Protein AF-A0A0K8VNW0-F1 (afdb_monomer)

Organism: Bactrocera latifrons (NCBI:txid174628)

Secondary structure (DSSP, 8-state):
--HHHHHHHHHHHHH-----PPP-EEEEE-TTS-EEEEEEETTTTEE-EEEE-TT--SS---EEEEE-TTSPEEEEEGGGS---TTTGGG--SHHHHTTS--

Sequence (102 aa):
MKPYLLLLLAAMCLYAGSEARSPQVCGYTTLDGKMVFLHYFPGIKEGEDYIDNGSGTDGVCSQRAVCQEDYSTKVESCNDYKVDCNNRGNVETVFPACCMKC

Solvent-accessible surface area (backbone atoms only — not comparable to full-atom values): 6296 Å² total; per-residue (Å²): 133,68,72,66,60,60,54,54,53,56,55,52,65,70,69,66,72,70,78,83,72,72,84,79,54,11,71,44,72,45,82,77,70,49,81,46,79,28,44,51,41,77,93,78,72,44,44,40,72,46,81,35,33,50,91,52,84,86,72,35,35,48,32,36,39,32,16,35,95,87,48,43,60,48,76,46,51,39,88,80,53,95,72,45,82,88,53,37,87,76,48,91,44,68,73,67,45,30,48,55,87,124

pLDDT: mean 86.02, std 12.66, range [54.41, 97.88]

Radius of gyration: 23.46 Å; Cα contacts (8 Å, |Δi|>4): 149; chains: 1; bounding box: 38×23×79 Å

Foldseek 3Di:
DDVVVVVVVVVVVVVVPPPPDDQLWAWDQALQGDIDTWHQDVVVQFTDKDFHCRVDPPQATAWMWTQHPVRYIDIGGLVNDDDDPVCLVVDPDPPPSSNDDD

Structure (mmCIF, N/CA/C/O backbone):
data_AF-A0A0K8VNW0-F1
#
_entry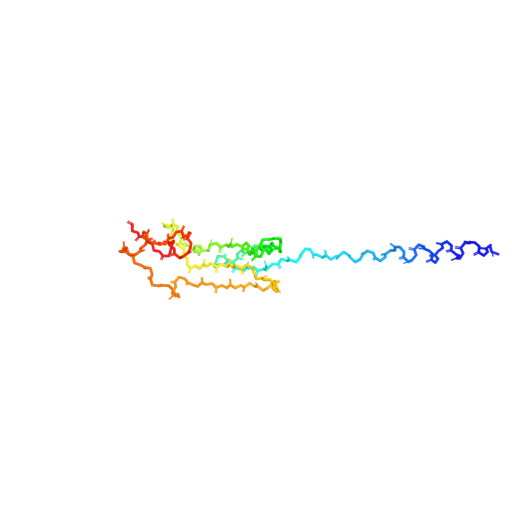.id   AF-A0A0K8VNW0-F1
#
loop_
_atom_site.group_PDB
_atom_site.id
_atom_site.type_symbol
_atom_site.label_atom_id
_atom_site.label_alt_id
_atom_site.label_comp_id
_atom_site.label_asym_id
_atom_site.label_entity_id
_atom_site.label_seq_id
_atom_site.pdbx_PDB_ins_code
_atom_site.Cartn_x
_atom_site.Cartn_y
_atom_site.Cartn_z
_atom_site.occupancy
_atom_site.B_iso_or_equiv
_atom_site.auth_seq_id
_atom_site.auth_comp_id
_atom_site.auth_asym_id
_atom_site.auth_atom_id
_atom_site.pdbx_PDB_model_num
ATOM 1 N N . MET A 1 1 ? 22.789 13.756 -57.888 1.00 54.41 1 MET A N 1
ATOM 2 C CA . MET A 1 1 ? 22.628 13.808 -56.415 1.00 54.41 1 MET A CA 1
ATOM 3 C C . MET A 1 1 ? 23.344 12.593 -55.835 1.00 54.41 1 MET A C 1
ATOM 5 O O . MET A 1 1 ? 23.122 11.499 -56.333 1.00 54.41 1 MET A O 1
ATOM 9 N N . LYS A 1 2 ? 24.313 12.791 -54.929 1.00 60.25 2 LYS A N 1
ATOM 10 C CA . LYS A 1 2 ? 25.271 11.747 -54.510 1.00 60.25 2 LYS A CA 1
ATOM 11 C C . LYS A 1 2 ? 24.566 10.633 -53.706 1.00 60.25 2 LYS A C 1
ATOM 13 O O . LYS A 1 2 ? 23.919 10.962 -52.714 1.00 60.25 2 LYS A O 1
ATOM 18 N N . PRO A 1 3 ? 24.738 9.343 -54.064 1.00 68.06 3 PRO A N 1
ATOM 19 C CA . PRO A 1 3 ? 24.058 8.204 -53.421 1.00 68.06 3 PRO A CA 1
ATOM 20 C C . PRO A 1 3 ? 24.372 8.069 -51.921 1.00 68.06 3 PRO A C 1
ATOM 22 O O . PRO A 1 3 ? 23.581 7.526 -51.158 1.00 68.06 3 PRO A O 1
ATOM 25 N N . TYR A 1 4 ? 25.488 8.648 -51.479 1.00 71.50 4 TYR A N 1
ATOM 26 C CA . TYR A 1 4 ? 25.897 8.709 -50.076 1.00 71.50 4 TYR A CA 1
ATOM 27 C C . TYR A 1 4 ? 24.933 9.497 -49.176 1.00 71.50 4 TYR A C 1
ATOM 29 O O . TYR A 1 4 ? 24.824 9.189 -47.993 1.00 71.50 4 TYR A O 1
ATOM 37 N N . LEU A 1 5 ? 24.206 10.482 -49.718 1.00 70.50 5 LEU A N 1
ATOM 38 C CA . LEU A 1 5 ? 23.262 11.286 -48.935 1.00 70.50 5 LEU A CA 1
ATOM 39 C C . LEU A 1 5 ? 22.014 10.474 -48.542 1.00 70.50 5 LEU A C 1
ATOM 41 O O . LEU A 1 5 ? 21.525 10.597 -47.425 1.00 70.50 5 LEU A O 1
ATOM 45 N N . LEU A 1 6 ? 21.544 9.602 -49.440 1.00 70.38 6 LEU A N 1
ATOM 46 C CA . LEU A 1 6 ? 20.415 8.694 -49.199 1.00 70.38 6 LEU A CA 1
ATOM 47 C C . LEU A 1 6 ? 20.763 7.603 -48.175 1.00 70.38 6 LEU A C 1
ATOM 49 O O . LEU A 1 6 ? 19.942 7.278 -47.323 1.00 70.38 6 LEU A O 1
ATOM 53 N N . LEU A 1 7 ? 21.996 7.089 -48.216 1.00 72.62 7 LEU A N 1
ATOM 54 C CA . LEU A 1 7 ? 22.499 6.107 -47.247 1.00 72.62 7 LEU A CA 1
ATOM 55 C C . LEU A 1 7 ? 22.615 6.682 -45.827 1.00 72.62 7 LEU A C 1
ATOM 57 O O . LEU A 1 7 ? 22.258 6.008 -44.864 1.00 72.62 7 LEU A O 1
ATOM 61 N N . LEU A 1 8 ? 23.057 7.936 -45.689 1.00 71.69 8 LEU A N 1
ATOM 62 C CA . LEU A 1 8 ? 23.142 8.616 -44.391 1.00 71.69 8 LEU A CA 1
ATOM 63 C C . LEU A 1 8 ? 21.760 8.884 -43.775 1.00 71.69 8 LEU A C 1
ATOM 65 O O . LEU A 1 8 ? 21.580 8.708 -42.572 1.00 71.69 8 LEU A O 1
ATOM 69 N N . LEU A 1 9 ? 20.774 9.260 -44.594 1.00 67.81 9 LEU A N 1
ATOM 70 C CA . LEU A 1 9 ? 19.388 9.452 -44.151 1.00 67.81 9 LEU A CA 1
ATOM 71 C C . LEU A 1 9 ? 18.743 8.141 -43.679 1.00 67.81 9 LEU A C 1
ATOM 73 O O . LEU A 1 9 ? 18.103 8.122 -42.630 1.00 67.81 9 LEU A O 1
ATOM 77 N N . ALA A 1 10 ? 18.968 7.036 -44.395 1.00 68.06 10 ALA A N 1
ATOM 78 C CA . ALA A 1 10 ? 18.461 5.721 -43.999 1.00 68.06 10 ALA A CA 1
ATOM 79 C C . ALA A 1 10 ? 19.067 5.229 -42.670 1.00 68.06 10 ALA A C 1
ATOM 81 O O . ALA A 1 10 ? 18.357 4.669 -41.837 1.00 68.06 10 ALA A O 1
ATOM 82 N N . ALA A 1 11 ? 20.359 5.486 -42.436 1.00 66.19 11 ALA A N 1
ATOM 83 C CA . ALA A 1 11 ? 21.026 5.126 -41.186 1.00 66.19 11 ALA A CA 1
ATOM 84 C C . ALA A 1 11 ? 20.502 5.931 -39.979 1.00 66.19 11 ALA A C 1
ATOM 86 O O . ALA A 1 11 ? 20.332 5.368 -38.901 1.00 66.19 11 ALA A O 1
ATOM 87 N N . MET A 1 12 ? 20.184 7.220 -40.151 1.00 62.50 12 MET A N 1
ATOM 88 C CA . MET A 1 12 ? 19.624 8.049 -39.072 1.00 62.50 12 MET A CA 1
ATOM 89 C C . MET A 1 12 ? 18.198 7.639 -38.676 1.00 62.50 12 MET A C 1
ATOM 91 O O . MET A 1 12 ? 17.868 7.671 -37.492 1.00 62.50 12 MET A O 1
ATOM 95 N N . CYS A 1 13 ? 17.366 7.189 -39.622 1.00 60.94 13 CYS A N 1
ATOM 96 C CA . CYS A 1 13 ? 16.019 6.696 -39.309 1.00 60.94 13 CYS A CA 1
ATOM 97 C C . CYS A 1 13 ? 16.027 5.400 -38.481 1.00 60.94 13 CYS A C 1
ATOM 99 O O . CYS A 1 13 ? 15.127 5.197 -37.673 1.00 60.94 13 CYS A O 1
ATOM 101 N N . LEU A 1 14 ? 17.045 4.546 -38.639 1.00 59.62 14 LEU A N 1
ATOM 102 C CA . LEU A 1 14 ? 17.178 3.299 -37.872 1.00 59.62 14 LEU A CA 1
ATOM 103 C C . LEU A 1 14 ? 17.645 3.528 -36.424 1.00 59.62 14 LEU A C 1
ATOM 105 O O . LEU A 1 14 ? 17.367 2.702 -35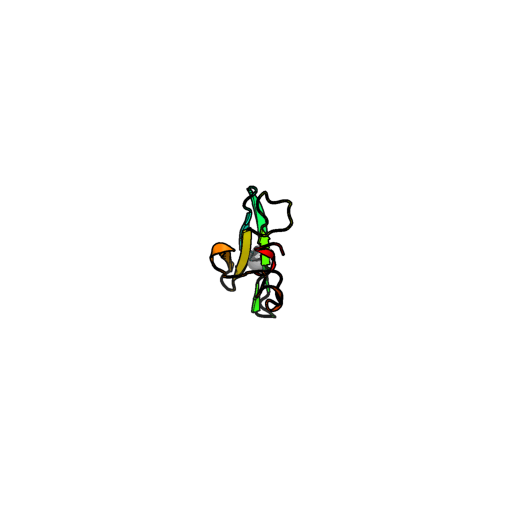.560 1.00 59.62 14 LEU A O 1
ATOM 109 N N . TYR A 1 15 ? 18.313 4.651 -36.144 1.00 57.38 15 TYR A N 1
ATOM 110 C CA . TYR A 1 15 ? 18.783 5.016 -34.800 1.00 57.38 15 TYR A CA 1
ATOM 111 C C . TYR A 1 15 ? 17.771 5.831 -33.981 1.00 57.38 15 TYR A C 1
ATOM 113 O O . TYR A 1 15 ? 17.957 5.996 -32.779 1.00 57.38 15 TYR A O 1
ATOM 121 N N . ALA A 1 16 ? 16.695 6.328 -34.598 1.00 58.00 16 ALA A N 1
ATOM 122 C CA . ALA A 1 16 ? 15.691 7.161 -33.927 1.00 58.00 16 ALA A CA 1
ATOM 123 C C . ALA A 1 16 ? 14.630 6.363 -33.141 1.00 58.00 16 ALA A C 1
ATOM 125 O O . ALA A 1 16 ? 13.739 6.948 -32.531 1.00 58.00 16 ALA A O 1
ATOM 126 N N . GLY A 1 17 ? 14.714 5.032 -33.137 1.00 59.91 17 GLY A N 1
ATOM 127 C CA . GLY A 1 17 ? 13.784 4.152 -32.431 1.00 59.91 17 GLY A CA 1
ATOM 128 C C . GLY A 1 17 ? 14.148 3.922 -30.965 1.00 59.91 17 GLY A C 1
ATOM 129 O O . GLY A 1 17 ? 14.177 2.774 -30.534 1.00 59.91 17 GLY A O 1
ATOM 130 N N . SER A 1 18 ? 14.455 4.960 -30.183 1.00 61.94 18 SER A N 1
ATOM 131 C CA . SER A 1 18 ? 14.399 4.800 -28.727 1.00 61.94 18 SER A CA 1
ATOM 132 C C . SER A 1 18 ? 12.939 4.946 -28.305 1.00 61.94 18 SER A C 1
ATOM 134 O O . SER A 1 18 ? 12.440 6.064 -28.173 1.00 61.94 18 SER A O 1
ATOM 136 N N . GLU A 1 19 ? 12.231 3.828 -28.134 1.00 65.19 19 GLU A N 1
ATOM 137 C CA . GLU A 1 19 ? 10.929 3.841 -27.467 1.00 65.19 19 GLU A CA 1
ATOM 138 C C . GLU A 1 19 ? 11.140 4.382 -26.050 1.00 65.19 19 GLU A C 1
ATOM 140 O O . GLU A 1 19 ? 11.701 3.701 -25.190 1.00 65.19 19 GLU A O 1
ATOM 145 N N . ALA A 1 20 ? 10.729 5.626 -25.804 1.00 57.78 20 ALA A N 1
ATOM 146 C CA . ALA A 1 20 ? 10.653 6.164 -24.457 1.00 57.78 20 ALA A CA 1
ATOM 147 C C . ALA A 1 20 ? 9.571 5.377 -23.706 1.00 57.78 20 ALA A C 1
ATOM 149 O O . ALA A 1 20 ? 8.390 5.713 -23.757 1.00 57.78 20 ALA A O 1
ATOM 150 N N . ARG A 1 21 ? 9.960 4.277 -23.057 1.00 61.88 21 ARG A N 1
ATOM 151 C CA . ARG A 1 21 ? 9.072 3.544 -22.158 1.00 61.88 21 ARG A CA 1
ATOM 152 C C . ARG A 1 21 ? 8.987 4.326 -20.860 1.00 61.88 21 ARG A C 1
ATOM 154 O O . ARG A 1 21 ? 9.997 4.523 -20.187 1.00 61.88 21 ARG A O 1
ATOM 161 N N . SER A 1 22 ? 7.788 4.796 -20.531 1.00 65.06 22 SER A N 1
ATOM 162 C CA . SER A 1 22 ? 7.511 5.349 -19.210 1.00 65.06 22 SER A CA 1
ATOM 163 C C . SER A 1 22 ? 7.883 4.316 -18.139 1.00 65.06 22 SER A C 1
ATOM 165 O O . SER A 1 22 ? 7.649 3.121 -18.358 1.00 65.06 22 SER A O 1
ATOM 167 N N . PRO A 1 23 ? 8.448 4.741 -16.994 1.00 68.12 23 PRO A N 1
ATOM 168 C CA . PRO A 1 23 ? 8.605 3.861 -15.845 1.00 68.12 23 PRO A CA 1
ATOM 169 C C . PRO A 1 23 ? 7.257 3.212 -15.532 1.00 68.12 23 PRO A C 1
ATOM 171 O O . PRO A 1 23 ? 6.237 3.902 -15.470 1.00 68.12 23 PRO A O 1
ATOM 174 N N . GLN A 1 24 ? 7.239 1.889 -15.393 1.00 83.00 24 GLN A N 1
ATOM 175 C CA . GLN A 1 24 ? 6.019 1.179 -15.041 1.00 83.00 24 GLN A CA 1
ATOM 176 C C . GLN A 1 24 ? 5.740 1.430 -13.555 1.00 83.00 24 GLN A C 1
ATOM 178 O O . GLN A 1 24 ? 6.496 0.994 -12.688 1.00 83.00 24 GLN A O 1
ATOM 183 N N . VAL A 1 25 ? 4.687 2.201 -13.287 1.00 91.25 25 VAL A N 1
ATOM 184 C CA . VAL A 1 25 ? 4.239 2.589 -11.946 1.00 91.25 25 VAL A CA 1
ATOM 185 C C . VAL A 1 25 ? 2.778 2.205 -11.768 1.00 91.25 25 VAL A C 1
ATOM 187 O O . VAL A 1 25 ? 1.992 2.262 -12.714 1.00 91.25 25 VAL A O 1
ATOM 190 N N . CYS A 1 26 ? 2.414 1.852 -10.543 1.00 95.38 26 CYS A N 1
ATOM 191 C CA . CYS A 1 26 ? 1.036 1.651 -10.136 1.00 95.38 26 CYS A CA 1
ATOM 192 C C . CYS A 1 26 ? 0.417 2.992 -9.730 1.00 95.38 26 CYS A C 1
ATOM 194 O O . CYS A 1 26 ? 1.013 3.758 -8.973 1.00 95.38 26 CYS A O 1
ATOM 196 N N . GLY A 1 27 ? -0.786 3.281 -10.221 1.00 95.25 27 GLY A N 1
ATOM 197 C CA . GLY A 1 27 ? -1.561 4.445 -9.798 1.00 95.25 27 GLY A CA 1
ATOM 198 C C . GLY A 1 27 ? -2.511 4.092 -8.659 1.00 95.25 27 GLY A C 1
ATOM 199 O O . GLY A 1 27 ? -3.244 3.105 -8.738 1.00 95.25 27 GLY A O 1
ATOM 200 N N . TYR A 1 28 ? -2.539 4.918 -7.620 1.00 97.19 28 TYR A N 1
ATOM 201 C CA . TYR A 1 28 ? -3.510 4.825 -6.536 1.00 97.19 28 TYR A CA 1
ATOM 202 C C . TYR A 1 28 ? -4.145 6.193 -6.280 1.00 97.19 28 TYR A C 1
ATOM 204 O O . TYR A 1 28 ? -3.448 7.202 -6.187 1.00 97.19 28 TYR A O 1
ATOM 212 N N . THR A 1 29 ? -5.474 6.238 -6.180 1.00 97.38 29 THR A N 1
ATOM 213 C CA . THR A 1 29 ? -6.197 7.425 -5.715 1.00 97.38 29 THR A CA 1
ATOM 214 C C . THR A 1 29 ? -6.520 7.233 -4.246 1.00 97.38 29 THR A C 1
ATOM 216 O O . THR A 1 29 ? -7.254 6.313 -3.889 1.00 97.38 29 THR A O 1
ATOM 219 N N . THR A 1 30 ? -5.957 8.096 -3.411 1.00 95.88 30 THR A N 1
ATOM 220 C CA . THR A 1 30 ? -6.197 8.101 -1.974 1.00 95.88 30 THR A CA 1
ATOM 221 C C . THR A 1 30 ? -7.653 8.432 -1.665 1.00 95.88 30 THR A C 1
ATOM 223 O O . THR A 1 30 ? -8.376 9.026 -2.471 1.00 95.88 30 THR A O 1
ATOM 226 N N . LEU A 1 31 ? -8.085 8.101 -0.454 1.00 95.06 31 LEU A N 1
ATOM 227 C CA . LEU A 1 31 ? -9.423 8.410 0.041 1.00 95.06 31 LEU A CA 1
ATOM 228 C C . LEU A 1 31 ? -9.690 9.925 0.134 1.00 95.06 31 LEU A C 1
ATOM 230 O O . LEU A 1 31 ? -10.846 10.337 0.069 1.00 95.06 31 LEU A O 1
ATOM 234 N N . ASP A 1 32 ? -8.649 10.762 0.241 1.00 93.75 32 ASP A N 1
ATOM 235 C CA . ASP A 1 32 ? -8.751 12.230 0.163 1.00 93.75 32 ASP A CA 1
ATOM 236 C C . ASP A 1 32 ? -8.637 12.789 -1.274 1.00 93.75 32 ASP A C 1
ATOM 238 O O . ASP A 1 32 ? -8.635 14.005 -1.472 1.00 93.75 32 ASP A O 1
ATOM 242 N N . GLY A 1 33 ? -8.587 11.915 -2.286 1.00 94.62 33 GLY A N 1
ATOM 243 C CA . GLY A 1 33 ? -8.650 12.266 -3.707 1.00 94.62 33 GLY A CA 1
ATOM 244 C C . GLY A 1 33 ? -7.311 12.626 -4.357 1.00 94.62 33 GLY A C 1
ATOM 245 O O . GLY A 1 33 ? -7.291 13.076 -5.505 1.00 94.62 33 GLY A O 1
ATOM 246 N N . LYS A 1 34 ? -6.186 12.439 -3.664 1.00 94.62 34 LYS A N 1
ATOM 247 C CA . LYS A 1 34 ? -4.841 12.646 -4.216 1.00 94.62 34 LYS A CA 1
ATOM 248 C C . LYS A 1 34 ? -4.396 11.426 -5.014 1.00 94.62 34 LYS A C 1
ATOM 250 O O . LYS A 1 34 ? -4.725 10.291 -4.693 1.00 94.62 34 LYS A O 1
ATOM 255 N N . MET A 1 35 ? -3.614 11.656 -6.062 1.00 96.19 35 MET A N 1
ATOM 256 C CA . MET A 1 35 ? -2.987 10.575 -6.820 1.00 96.19 35 MET A CA 1
ATOM 257 C C . MET A 1 35 ? -1.590 10.293 -6.266 1.00 96.19 35 MET A C 1
ATOM 259 O O . MET A 1 35 ? -0.793 11.215 -6.096 1.00 96.19 35 MET A O 1
ATOM 263 N N . VAL A 1 36 ? -1.304 9.020 -6.012 1.00 96.31 36 VAL A N 1
ATOM 264 C CA . VAL A 1 36 ? -0.006 8.502 -5.577 1.00 96.31 36 VAL A CA 1
ATOM 265 C C . VAL A 1 36 ? 0.479 7.499 -6.619 1.00 96.31 36 VAL A C 1
ATOM 267 O O . VAL A 1 36 ? -0.304 6.697 -7.132 1.00 96.31 36 VAL A O 1
ATOM 270 N N . PHE A 1 37 ? 1.769 7.560 -6.936 1.00 95.94 37 PHE A N 1
ATOM 271 C CA . PHE A 1 37 ? 2.4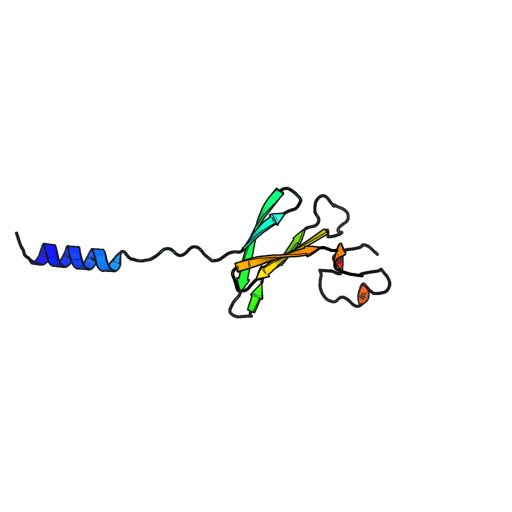30 6.627 -7.842 1.00 95.94 37 PHE A CA 1
ATOM 272 C C . PHE A 1 37 ? 3.336 5.713 -7.028 1.00 95.94 37 PHE A C 1
ATOM 274 O O . PHE A 1 37 ? 4.214 6.205 -6.324 1.00 95.94 37 PHE A O 1
ATOM 281 N N . LEU A 1 38 ? 3.098 4.409 -7.124 1.00 96.94 38 LEU A N 1
ATOM 282 C CA . LEU A 1 38 ? 3.835 3.375 -6.404 1.00 96.94 38 LEU A CA 1
ATOM 283 C C . LEU A 1 38 ? 4.708 2.592 -7.375 1.00 96.94 38 LEU A C 1
ATOM 285 O O . LEU A 1 38 ? 4.312 2.332 -8.515 1.00 96.94 38 LEU A O 1
ATOM 289 N N . HIS A 1 39 ? 5.878 2.180 -6.914 1.00 95.62 39 HIS A N 1
ATOM 290 C CA . HIS A 1 39 ? 6.806 1.380 -7.701 1.00 95.62 39 HIS A CA 1
ATOM 291 C C . HIS A 1 39 ? 6.710 -0.098 -7.339 1.00 95.62 39 HIS A C 1
ATOM 293 O O . HIS A 1 39 ? 6.468 -0.463 -6.195 1.00 95.62 39 HIS A O 1
ATOM 299 N N . TYR A 1 40 ? 6.965 -0.962 -8.314 1.00 95.06 40 TYR A N 1
ATOM 300 C CA . TYR A 1 40 ? 7.351 -2.341 -8.044 1.00 95.06 40 TYR A CA 1
ATOM 301 C C . TYR A 1 40 ? 8.862 -2.456 -8.234 1.00 95.06 40 TYR A C 1
ATOM 303 O O . TYR A 1 40 ? 9.390 -1.950 -9.226 1.00 95.06 40 TYR A O 1
ATOM 311 N N . PHE A 1 41 ? 9.559 -3.099 -7.297 1.00 93.62 41 PHE A N 1
ATOM 312 C CA . PHE A 1 41 ? 11.008 -3.285 -7.305 1.00 93.62 41 PHE A CA 1
ATOM 313 C C . PHE A 1 41 ? 11.353 -4.733 -7.700 1.00 93.62 41 PHE A C 1
ATOM 315 O O . PHE A 1 41 ? 11.445 -5.607 -6.831 1.00 93.62 41 PHE A O 1
ATOM 322 N N . PRO A 1 42 ? 11.625 -5.029 -8.991 1.00 90.81 42 PRO A N 1
ATOM 323 C CA . PRO A 1 42 ? 11.782 -6.410 -9.457 1.00 90.81 42 PRO A CA 1
ATOM 324 C C .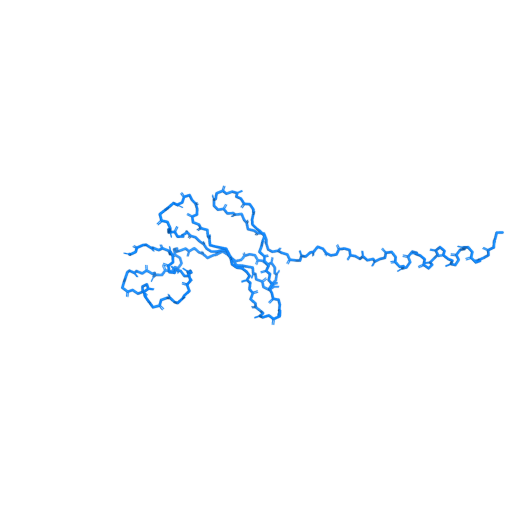 PRO A 1 42 ? 12.999 -7.119 -8.855 1.00 90.81 42 PRO A C 1
ATOM 326 O O . PRO A 1 42 ? 12.998 -8.338 -8.713 1.00 90.81 42 PRO A O 1
ATOM 329 N N . GLY A 1 43 ? 14.037 -6.360 -8.482 1.00 92.44 43 GLY A N 1
ATOM 330 C CA . GLY A 1 43 ?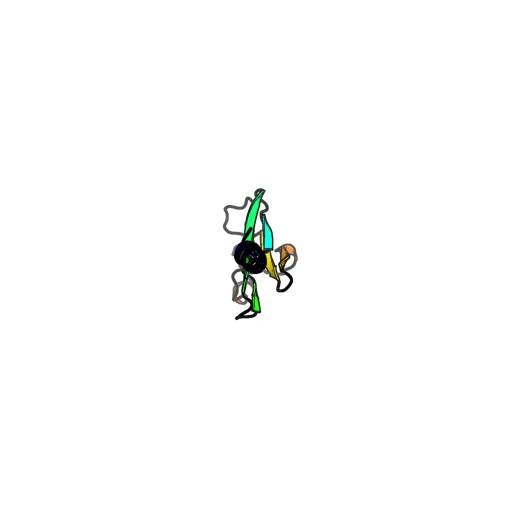 15.268 -6.905 -7.903 1.00 92.44 43 GLY A CA 1
ATOM 331 C C . GLY A 1 43 ? 15.064 -7.593 -6.551 1.00 92.44 43 GLY A C 1
ATOM 332 O O . GLY A 1 43 ? 15.796 -8.527 -6.237 1.00 92.44 43 GLY A O 1
ATOM 333 N N . ILE A 1 44 ? 14.059 -7.164 -5.785 1.00 94.25 44 ILE A N 1
ATOM 334 C CA . ILE A 1 44 ? 13.702 -7.740 -4.478 1.00 94.25 44 ILE A CA 1
ATOM 335 C C . ILE A 1 44 ? 12.299 -8.359 -4.465 1.00 94.25 44 ILE A C 1
ATOM 337 O O . ILE A 1 44 ? 11.906 -8.946 -3.467 1.00 94.25 44 ILE A O 1
ATOM 341 N N . LYS A 1 45 ? 11.576 -8.296 -5.592 1.00 94.12 45 LYS A N 1
ATOM 342 C CA . LYS A 1 45 ? 10.196 -8.777 -5.761 1.00 94.12 45 LYS A CA 1
ATOM 343 C C . LYS A 1 45 ? 9.192 -8.153 -4.786 1.00 94.12 45 LYS A C 1
ATOM 345 O O . LYS A 1 45 ? 8.231 -8.805 -4.381 1.00 94.12 45 LYS A O 1
ATOM 350 N N . GLU A 1 46 ? 9.397 -6.887 -4.441 1.00 94.75 46 GLU A N 1
ATOM 351 C CA . GLU A 1 46 ? 8.545 -6.158 -3.500 1.00 94.75 46 GLU A CA 1
ATOM 352 C C . GLU A 1 46 ? 7.903 -4.944 -4.165 1.00 94.75 46 GLU A C 1
ATOM 354 O O . GLU A 1 46 ? 8.525 -4.245 -4.965 1.00 94.75 46 GLU A O 1
ATOM 359 N N . GLY A 1 47 ? 6.640 -4.707 -3.822 1.00 94.62 47 GLY A N 1
ATOM 360 C CA . GLY A 1 47 ? 5.919 -3.494 -4.171 1.00 94.62 47 GLY A CA 1
ATOM 361 C C . GLY A 1 47 ? 6.083 -2.429 -3.103 1.00 94.62 47 GLY A C 1
ATOM 362 O O . GLY A 1 47 ? 5.978 -2.732 -1.917 1.00 94.62 47 GLY A 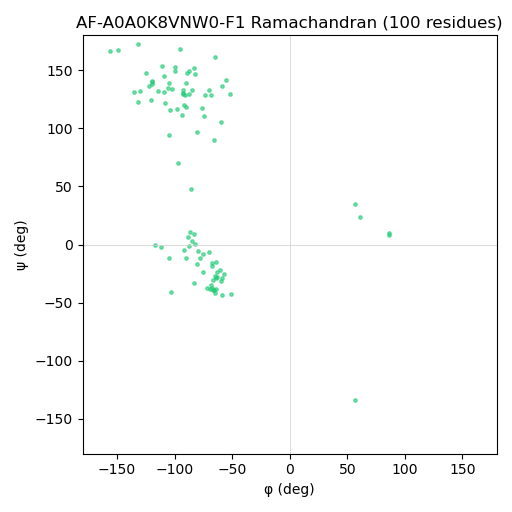O 1
ATOM 363 N N . GLU A 1 48 ? 6.272 -1.185 -3.525 1.00 96.12 48 GLU A N 1
ATOM 364 C CA . GLU A 1 48 ? 6.066 -0.023 -2.672 1.00 96.12 48 GLU A CA 1
ATOM 365 C C . GLU A 1 48 ? 4.620 -0.017 -2.171 1.00 96.12 48 GLU A C 1
ATOM 367 O O . GLU A 1 48 ? 3.675 -0.283 -2.932 1.00 96.12 48 GLU A O 1
ATOM 372 N N . ASP A 1 49 ? 4.461 0.276 -0.884 1.00 95.56 49 ASP A N 1
ATOM 373 C CA . ASP A 1 49 ? 3.169 0.417 -0.246 1.00 95.56 49 ASP A CA 1
ATOM 374 C C . ASP A 1 49 ? 2.879 1.864 0.159 1.00 95.56 49 ASP A C 1
ATOM 376 O O . ASP A 1 49 ? 3.760 2.692 0.382 1.00 95.56 49 ASP A O 1
ATOM 380 N N . TYR A 1 50 ? 1.591 2.178 0.226 1.00 96.88 50 TYR A N 1
ATOM 381 C CA . TYR A 1 50 ? 1.090 3.449 0.716 1.00 96.88 50 TYR A CA 1
ATOM 382 C C . TYR A 1 50 ? -0.026 3.206 1.714 1.00 96.88 50 TYR A C 1
ATOM 384 O O . TYR A 1 50 ? -1.032 2.565 1.400 1.00 96.88 50 TYR A O 1
ATOM 392 N N . ILE A 1 51 ? 0.157 3.734 2.921 1.00 96.19 51 ILE A N 1
ATOM 393 C CA . ILE A 1 51 ? -0.830 3.669 3.993 1.00 96.19 51 ILE A CA 1
ATOM 394 C C . ILE A 1 51 ? -1.712 4.909 3.918 1.00 96.19 51 ILE A C 1
ATOM 396 O O . ILE A 1 51 ? -1.240 6.038 4.039 1.00 96.19 51 ILE A O 1
ATOM 400 N N . ASP A 1 52 ? -3.003 4.674 3.729 1.00 95.94 52 ASP A N 1
ATOM 401 C CA . ASP A 1 52 ? -4.014 5.704 3.592 1.00 95.94 52 ASP A CA 1
ATOM 402 C C . ASP A 1 52 ? -4.826 5.822 4.884 1.00 95.94 52 ASP A C 1
ATOM 404 O O . ASP A 1 52 ? -5.550 4.903 5.281 1.00 95.94 52 ASP A O 1
ATOM 408 N N . ASN A 1 53 ? -4.715 6.977 5.534 1.00 93.69 53 ASN A N 1
ATOM 409 C CA . ASN A 1 53 ? -5.457 7.302 6.754 1.00 93.69 53 ASN A CA 1
ATOM 410 C C . ASN A 1 53 ? -6.831 7.928 6.460 1.00 93.69 53 ASN A C 1
ATOM 412 O O . ASN A 1 53 ? -7.586 8.253 7.377 1.00 93.69 53 ASN A O 1
ATOM 416 N N . GLY A 1 54 ? -7.168 8.115 5.184 1.00 89.38 54 GLY A N 1
ATOM 417 C CA . GLY A 1 54 ? -8.331 8.859 4.741 1.00 89.38 54 GLY A CA 1
ATOM 418 C C . GLY A 1 54 ? -8.343 10.277 5.286 1.00 89.38 54 GLY A C 1
ATOM 419 O O . GLY A 1 54 ? -7.341 10.986 5.262 1.00 89.38 54 GLY A O 1
ATOM 420 N N . SER A 1 55 ? -9.500 10.699 5.789 1.00 84.88 55 SER A N 1
ATOM 421 C CA . SER A 1 55 ? -9.642 11.985 6.481 1.00 84.88 55 SER A CA 1
ATOM 422 C C . SER A 1 55 ? -9.282 11.912 7.972 1.00 84.88 55 SER A C 1
ATOM 424 O O . SER A 1 55 ? -9.450 12.902 8.685 1.00 84.88 55 SER A O 1
ATOM 426 N N . GLY A 1 56 ? -8.834 10.751 8.463 1.00 77.06 56 GLY A N 1
ATOM 427 C CA . GLY A 1 56 ? -8.472 10.535 9.859 1.00 77.06 56 GLY A CA 1
ATOM 428 C C . GLY A 1 56 ? -7.193 11.279 10.244 1.00 77.06 56 GLY A C 1
ATOM 429 O O . GLY A 1 56 ? -6.185 11.233 9.541 1.00 77.06 56 GLY A O 1
ATOM 430 N N . THR A 1 57 ? -7.221 11.967 11.384 1.00 79.31 57 THR A N 1
ATOM 431 C CA . THR A 1 57 ? -6.061 12.675 11.963 1.00 79.31 57 THR A CA 1
ATOM 432 C C . THR A 1 57 ? -5.563 12.036 13.260 1.00 79.31 57 THR A C 1
ATOM 434 O O . THR A 1 57 ? -4.572 12.477 13.838 1.00 79.31 57 THR A O 1
ATOM 437 N N . ASP A 1 58 ? -6.230 10.981 13.724 1.00 84.06 58 ASP A N 1
ATOM 438 C CA . ASP A 1 58 ? -5.956 10.264 14.973 1.00 84.06 58 ASP A CA 1
ATOM 439 C C . ASP A 1 58 ? -4.779 9.272 14.881 1.00 84.06 58 ASP A C 1
ATOM 441 O O . ASP A 1 58 ? -4.346 8.724 15.908 1.00 84.06 58 ASP A O 1
ATOM 445 N N . GLY A 1 59 ? -4.240 9.100 13.669 1.00 83.00 59 GLY A N 1
ATOM 446 C CA . GLY A 1 59 ? -3.153 8.183 13.333 1.00 83.00 59 GLY A CA 1
ATOM 447 C C . GLY A 1 59 ? -3.625 6.766 13.007 1.00 83.00 59 GLY A C 1
ATOM 448 O O . GLY A 1 59 ? -2.784 5.872 12.917 1.00 83.00 59 GLY A O 1
ATOM 449 N N . VAL A 1 60 ? -4.937 6.553 12.860 1.00 91.56 60 VAL A N 1
ATOM 450 C CA . VAL A 1 60 ? -5.513 5.272 12.446 1.00 91.56 60 VAL A CA 1
ATOM 451 C C . VAL A 1 60 ? -5.570 5.218 10.922 1.00 91.56 60 VAL A C 1
ATOM 453 O O . VAL A 1 60 ? -6.058 6.142 10.269 1.00 91.56 60 VAL A O 1
ATOM 456 N N . CYS A 1 61 ? -5.053 4.136 10.346 1.00 94.06 61 CYS A N 1
ATOM 457 C CA . CYS A 1 61 ? -5.135 3.916 8.909 1.00 94.06 61 CYS A CA 1
ATOM 458 C C . CYS A 1 61 ? -6.483 3.296 8.525 1.00 94.06 61 CYS A C 1
ATOM 460 O O . CYS A 1 61 ? -7.110 2.598 9.318 1.00 94.06 61 CYS A O 1
ATOM 462 N N . SER A 1 62 ? -6.936 3.560 7.300 1.00 95.12 62 SER A N 1
ATOM 463 C CA . SER A 1 62 ? -8.172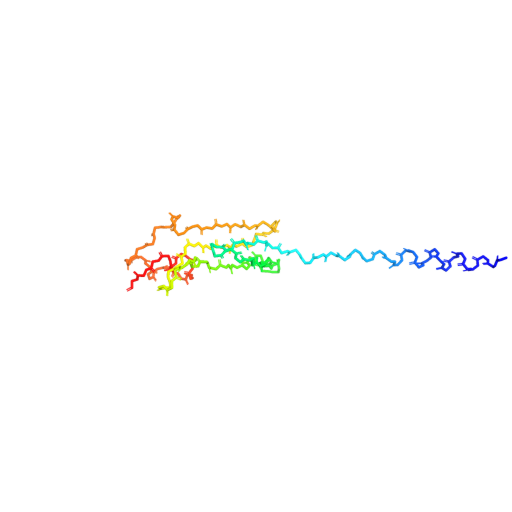 3.000 6.738 1.00 95.12 62 SER A CA 1
ATOM 464 C C . SER A 1 62 ? -7.885 1.863 5.758 1.00 95.12 62 SER A C 1
ATOM 466 O O . SER A 1 62 ? -8.593 0.852 5.747 1.00 95.12 62 SER A O 1
ATOM 468 N N . GLN A 1 63 ? -6.852 2.025 4.928 1.00 96.88 63 GLN A N 1
ATOM 469 C CA . GLN A 1 63 ? -6.445 1.024 3.945 1.00 96.88 63 GLN A CA 1
ATOM 470 C C . GLN A 1 63 ? -4.974 1.163 3.550 1.00 96.88 63 GLN A C 1
ATOM 472 O O . GLN A 1 63 ? -4.328 2.171 3.833 1.00 96.88 63 GLN A O 1
ATOM 477 N N . ARG A 1 64 ? -4.454 0.138 2.878 1.00 97.12 64 ARG A N 1
ATOM 478 C CA . ARG A 1 64 ? -3.126 0.119 2.267 1.00 97.12 64 ARG A CA 1
ATOM 479 C C . ARG A 1 64 ? -3.246 -0.170 0.778 1.00 97.12 64 ARG A C 1
ATOM 481 O O . ARG A 1 64 ? -3.974 -1.079 0.392 1.00 97.12 64 AR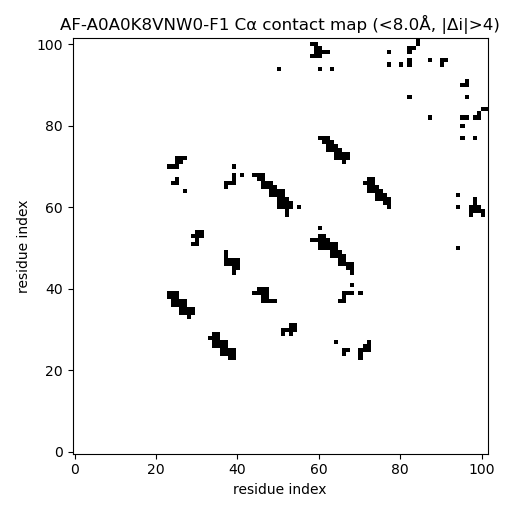G A O 1
ATOM 488 N N . ALA A 1 65 ? -2.501 0.557 -0.043 1.00 97.88 65 ALA A N 1
ATOM 489 C CA . ALA A 1 65 ? -2.290 0.236 -1.450 1.00 97.88 65 ALA A CA 1
ATOM 490 C C . ALA A 1 65 ? -0.884 -0.342 -1.649 1.00 97.88 65 ALA A C 1
ATOM 492 O O . ALA A 1 65 ? 0.061 0.160 -1.050 1.00 97.88 65 ALA A O 1
ATOM 493 N N . VAL A 1 66 ? -0.736 -1.377 -2.478 1.00 97.31 66 VAL A N 1
ATOM 494 C CA . VAL A 1 66 ? 0.553 -2.018 -2.792 1.00 97.31 66 VAL A CA 1
ATOM 495 C C . VAL A 1 66 ? 0.656 -2.262 -4.291 1.00 97.31 66 VAL A C 1
ATOM 497 O O . VAL A 1 66 ? -0.254 -2.848 -4.887 1.00 97.31 66 VAL A O 1
ATOM 500 N N . CYS A 1 67 ? 1.776 -1.865 -4.893 1.00 97.62 67 CYS A N 1
ATOM 501 C CA . CYS A 1 67 ? 2.052 -2.163 -6.297 1.00 97.62 67 CYS A CA 1
ATOM 502 C C . CYS A 1 67 ? 2.420 -3.641 -6.493 1.00 97.62 67 CYS A C 1
ATOM 504 O O . CYS A 1 67 ? 3.273 -4.172 -5.788 1.00 97.62 67 CYS A O 1
ATOM 506 N N . GLN A 1 68 ? 1.772 -4.331 -7.425 1.00 96.94 68 GLN A N 1
ATOM 507 C CA . GLN A 1 68 ? 2.041 -5.739 -7.729 1.00 96.94 68 GLN A CA 1
ATOM 508 C C . GLN A 1 68 ? 3.026 -5.887 -8.901 1.00 96.94 68 GLN A C 1
ATOM 510 O O . GLN A 1 68 ? 3.311 -4.930 -9.620 1.00 96.94 68 GLN A O 1
ATOM 515 N N . GLU A 1 69 ? 3.536 -7.105 -9.109 1.00 94.50 69 GLU A N 1
ATOM 516 C CA . GLU A 1 69 ? 4.496 -7.429 -10.182 1.00 94.50 69 GLU A CA 1
ATOM 517 C C . GLU A 1 69 ? 3.949 -7.142 -11.590 1.00 94.50 69 GLU A C 1
ATOM 519 O O . GLU A 1 69 ? 4.699 -6.777 -12.491 1.00 94.50 69 GLU A O 1
ATOM 524 N N . ASP A 1 70 ? 2.635 -7.270 -11.775 1.00 94.12 70 ASP A N 1
ATOM 525 C CA . ASP A 1 70 ? 1.936 -6.967 -13.027 1.00 94.12 70 ASP A CA 1
ATOM 526 C C . ASP A 1 70 ? 1.598 -5.473 -13.191 1.00 94.12 70 ASP A C 1
ATOM 528 O O . ASP A 1 70 ? 0.882 -5.097 -14.121 1.00 94.12 70 ASP A O 1
ATOM 532 N N . TYR A 1 71 ? 2.120 -4.624 -12.300 1.00 92.50 71 TYR A N 1
ATOM 533 C CA . TYR A 1 71 ? 1.853 -3.189 -12.222 1.00 92.50 71 TYR A CA 1
ATOM 534 C C . TYR A 1 71 ? 0.381 -2.842 -11.960 1.00 92.50 71 TYR A C 1
ATOM 536 O O . TYR A 1 71 ? -0.071 -1.734 -12.262 1.00 92.50 71 TYR A O 1
ATOM 544 N N . SER A 1 72 ? -0.368 -3.770 -11.359 1.00 95.25 72 SER A N 1
ATOM 545 C CA . SER A 1 72 ? -1.677 -3.490 -10.779 1.00 95.25 72 SER A CA 1
ATOM 546 C C . SER A 1 72 ? -1.559 -3.007 -9.329 1.00 95.25 72 SER A C 1
ATOM 548 O O . SER A 1 72 ? -0.653 -3.382 -8.583 1.00 95.25 72 SER A O 1
ATOM 550 N N . THR A 1 73 ? -2.498 -2.161 -8.906 1.00 97.25 73 THR A N 1
ATOM 551 C CA . THR A 1 73 ? -2.605 -1.722 -7.510 1.00 97.25 73 THR A CA 1
ATOM 552 C C . THR A 1 73 ? -3.520 -2.675 -6.751 1.00 97.25 73 THR A C 1
ATOM 554 O O . THR A 1 73 ? -4.712 -2.759 -7.051 1.00 97.25 73 THR A O 1
ATOM 557 N N . LYS A 1 74 ? -2.996 -3.344 -5.722 1.00 97.50 74 LYS A N 1
ATOM 558 C CA . LYS A 1 74 ? -3.816 -4.074 -4.748 1.00 97.50 74 LYS A CA 1
ATOM 559 C C . LYS A 1 74 ? -4.157 -3.148 -3.585 1.00 97.50 74 LYS A C 1
ATOM 561 O O . LYS A 1 74 ? -3.253 -2.558 -3.003 1.00 97.50 74 LYS A O 1
ATOM 566 N N . VAL A 1 75 ? -5.436 -3.048 -3.229 1.00 97.31 75 VAL A N 1
ATOM 567 C CA . VAL A 1 75 ? -5.898 -2.301 -2.048 1.00 97.31 75 VAL A CA 1
ATOM 568 C C . VAL A 1 75 ? -6.389 -3.285 -0.990 1.00 97.31 75 VAL A C 1
ATOM 570 O O . VAL A 1 75 ? -7.153 -4.195 -1.302 1.00 97.31 75 VAL A O 1
ATOM 573 N N . GLU A 1 76 ? -5.937 -3.106 0.246 1.00 96.62 76 GLU A N 1
ATOM 574 C CA . GLU A 1 76 ? -6.302 -3.911 1.413 1.00 96.62 76 GLU A CA 1
ATOM 575 C C . GLU A 1 76 ? -6.944 -3.000 2.461 1.00 96.62 76 GLU A C 1
ATOM 577 O O . GLU A 1 76 ? -6.353 -1.997 2.866 1.00 96.62 76 GLU A O 1
ATOM 582 N N . SER A 1 77 ? -8.163 -3.325 2.891 1.00 95.38 77 SER A N 1
ATOM 583 C CA . SER A 1 77 ? -8.906 -2.532 3.870 1.00 95.38 77 SER A CA 1
ATOM 584 C C . SER 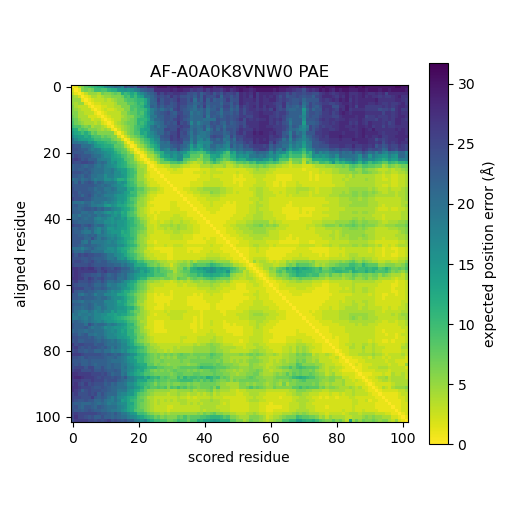A 1 77 ? -8.580 -2.990 5.283 1.00 95.38 77 SER A C 1
ATOM 586 O O . SER A 1 77 ? -8.410 -4.178 5.540 1.00 95.38 77 SER A O 1
ATOM 588 N N . CYS A 1 78 ? -8.597 -2.074 6.249 1.00 93.75 78 CYS A N 1
ATOM 589 C CA . CYS A 1 78 ? -8.550 -2.451 7.659 1.00 93.75 78 CYS A CA 1
ATOM 590 C C . CYS A 1 78 ? -9.687 -3.395 8.077 1.00 93.75 78 CYS A C 1
ATOM 592 O O . CYS A 1 78 ? -9.507 -4.194 8.992 1.00 93.75 78 CYS A O 1
ATOM 594 N N . ASN A 1 79 ? -10.822 -3.370 7.371 1.00 92.00 79 ASN A N 1
ATOM 595 C CA . ASN A 1 79 ? -11.935 -4.291 7.610 1.00 92.00 79 ASN A CA 1
ATOM 596 C C . ASN A 1 79 ? -11.605 -5.750 7.254 1.00 92.00 79 ASN A C 1
ATOM 598 O O . ASN A 1 79 ? -12.288 -6.660 7.726 1.00 92.00 79 ASN A O 1
ATOM 602 N N . ASP A 1 80 ? -10.561 -5.981 6.453 1.00 93.06 80 ASP A N 1
ATOM 603 C CA . ASP A 1 80 ? -10.123 -7.321 6.061 1.00 93.06 80 ASP A CA 1
ATOM 604 C C . ASP A 1 80 ? -9.325 -8.017 7.181 1.00 93.06 80 ASP A C 1
ATOM 606 O O . ASP A 1 80 ? -9.102 -9.229 7.131 1.00 93.06 80 ASP A O 1
ATOM 610 N N . TYR A 1 81 ? -8.922 -7.278 8.225 1.00 89.69 81 TYR A N 1
ATOM 611 C CA . TYR A 1 81 ? -8.062 -7.768 9.300 1.00 89.69 81 TYR A CA 1
ATOM 612 C C . TYR A 1 81 ? -8.747 -7.693 10.664 1.00 89.69 81 TYR A C 1
ATOM 614 O O . TYR A 1 81 ? -9.401 -6.719 11.024 1.00 89.69 81 TYR A O 1
ATOM 622 N N . LYS A 1 82 ? -8.541 -8.731 11.478 1.00 87.94 82 LYS A N 1
ATOM 623 C CA . LYS A 1 82 ? -9.017 -8.790 12.867 1.00 87.94 82 LYS A CA 1
ATOM 624 C C . LYS A 1 82 ? -7.900 -8.389 13.828 1.00 87.94 82 LYS A C 1
ATOM 626 O O . LYS A 1 82 ? -7.349 -9.243 14.523 1.00 87.94 82 LYS A O 1
ATOM 631 N N . VAL A 1 83 ? -7.541 -7.107 13.830 1.00 87.75 83 VAL A N 1
ATOM 632 C CA . VAL A 1 83 ? -6.597 -6.541 14.807 1.00 87.75 83 VAL A CA 1
ATOM 633 C C . VAL A 1 83 ? -7.386 -5.975 15.988 1.00 87.75 83 VAL A C 1
ATOM 635 O O . VAL A 1 83 ? -8.349 -5.237 15.795 1.00 87.75 83 VAL A O 1
ATOM 638 N N . ASP A 1 84 ? -6.996 -6.350 17.202 1.00 89.62 84 ASP A N 1
ATOM 639 C CA . ASP A 1 84 ? -7.521 -5.841 18.467 1.00 89.62 84 ASP A CA 1
ATOM 640 C C . ASP A 1 84 ? -6.369 -5.450 19.420 1.00 89.62 84 ASP A C 1
ATOM 642 O O . ASP A 1 84 ? -5.194 -5.709 19.150 1.00 89.62 84 ASP A O 1
ATOM 646 N N . CYS A 1 85 ? -6.674 -4.822 20.560 1.00 88.44 85 CYS A N 1
ATOM 647 C CA . CYS A 1 85 ? -5.629 -4.390 21.496 1.00 88.44 85 CYS A CA 1
ATOM 648 C C . CYS A 1 85 ? -4.876 -5.533 22.181 1.00 88.44 85 CYS A C 1
ATOM 650 O O . CYS A 1 85 ? -3.797 -5.301 22.720 1.00 88.44 85 CYS A O 1
ATOM 652 N N . ASN A 1 86 ? -5.408 -6.755 22.145 1.00 90.31 86 ASN A N 1
ATOM 653 C CA . ASN A 1 86 ? -4.748 -7.922 22.716 1.00 90.31 86 ASN A CA 1
ATOM 654 C C . ASN A 1 86 ? -3.732 -8.515 21.737 1.00 90.31 86 ASN A C 1
ATOM 656 O O . ASN A 1 86 ? -2.712 -9.050 22.166 1.00 90.31 86 ASN A O 1
ATOM 660 N N . ASN A 1 87 ? -4.003 -8.437 20.430 1.00 88.12 87 ASN A N 1
ATOM 661 C CA . ASN A 1 87 ? -3.164 -9.040 19.397 1.00 88.12 87 ASN A CA 1
ATOM 662 C C . ASN A 1 87 ? -2.300 -8.039 18.614 1.00 88.12 87 ASN A C 1
ATOM 664 O O . ASN A 1 87 ? -1.369 -8.469 17.933 1.00 88.12 87 ASN A O 1
ATOM 668 N N . ARG A 1 88 ? -2.537 -6.727 18.752 1.00 85.12 88 ARG A N 1
ATOM 669 C CA . ARG A 1 88 ? -1.777 -5.670 18.064 1.00 85.12 88 ARG A CA 1
ATOM 670 C C . ARG A 1 88 ? -0.266 -5.812 18.231 1.00 85.12 88 ARG A C 1
ATOM 672 O O . ARG A 1 88 ? 0.465 -5.632 17.265 1.00 85.12 88 ARG A O 1
ATOM 679 N N . GLY A 1 89 ? 0.200 -6.140 19.437 1.00 84.56 89 GLY A N 1
ATOM 680 C CA . GLY A 1 89 ? 1.631 -6.287 19.729 1.00 84.56 89 GLY A CA 1
ATOM 681 C C . GLY A 1 89 ? 2.317 -7.432 18.974 1.00 84.56 89 GLY A C 1
ATOM 682 O O . GLY A 1 89 ? 3.540 -7.455 18.910 1.00 84.56 89 GLY A O 1
ATOM 683 N N . ASN A 1 90 ? 1.547 -8.352 18.385 1.00 88.31 90 ASN A N 1
ATOM 684 C CA . ASN A 1 90 ? 2.065 -9.478 17.607 1.00 88.31 90 ASN A CA 1
ATOM 685 C C . ASN A 1 90 ? 2.195 -9.154 16.107 1.00 88.31 90 ASN A C 1
ATOM 687 O O . ASN A 1 90 ? 2.653 -9.999 15.342 1.00 88.31 90 ASN A O 1
ATOM 691 N N . VAL A 1 91 ? 1.748 -7.973 15.667 1.00 88.00 91 VAL A N 1
ATOM 692 C CA . VAL A 1 91 ? 1.853 -7.533 14.272 1.00 88.00 91 VAL A CA 1
ATOM 693 C C . VAL A 1 91 ? 3.131 -6.710 14.117 1.00 88.00 91 VAL A C 1
ATOM 695 O O . VAL A 1 91 ? 3.232 -5.606 14.645 1.00 88.00 91 VAL A O 1
ATOM 698 N N . GLU A 1 92 ? 4.111 -7.250 13.394 1.00 86.31 92 GLU A N 1
ATOM 699 C CA . GLU A 1 92 ? 5.436 -6.627 13.230 1.00 86.31 92 GLU A CA 1
ATOM 700 C C . GLU A 1 92 ? 5.466 -5.520 12.161 1.00 86.31 92 GLU A C 1
ATOM 702 O O . GLU A 1 92 ? 6.383 -4.701 12.127 1.00 86.31 92 GLU A O 1
ATOM 707 N N . THR A 1 93 ? 4.461 -5.478 11.284 1.00 89.12 93 THR A N 1
ATOM 708 C CA . THR A 1 93 ? 4.362 -4.524 10.174 1.00 89.12 93 THR A CA 1
ATOM 709 C C . THR A 1 93 ? 3.426 -3.364 10.501 1.00 89.12 93 THR A C 1
ATOM 711 O O . THR A 1 93 ? 2.467 -3.507 11.257 1.00 89.12 93 THR A O 1
ATOM 714 N N . VAL A 1 94 ? 3.659 -2.199 9.882 1.00 91.12 94 VAL A N 1
ATOM 715 C CA . VAL A 1 94 ? 2.847 -0.991 10.126 1.00 91.12 94 VAL A CA 1
ATOM 716 C C . VAL A 1 94 ? 1.368 -1.233 9.802 1.00 91.12 94 VAL A C 1
ATOM 718 O O . VAL A 1 94 ? 0.500 -0.869 10.589 1.00 91.12 94 VAL A O 1
ATOM 721 N N . PHE A 1 95 ? 1.071 -1.897 8.686 1.00 93.88 95 PHE A N 1
ATOM 722 C CA . PHE A 1 95 ? -0.268 -2.373 8.343 1.00 93.88 95 PHE A CA 1
ATOM 723 C C . PHE A 1 95 ? -0.331 -3.899 8.526 1.00 93.88 95 PHE A C 1
ATOM 725 O O . PHE A 1 95 ? 0.603 -4.579 8.090 1.00 93.88 95 PHE A O 1
ATOM 732 N N . PRO A 1 96 ? -1.381 -4.467 9.147 1.00 94.25 96 PRO A N 1
ATOM 733 C CA . PRO A 1 96 ? -2.606 -3.822 9.637 1.00 94.25 96 PRO A CA 1
ATOM 734 C C . PRO A 1 96 ? -2.511 -3.250 11.069 1.00 94.25 96 PRO A C 1
ATOM 736 O O . PRO A 1 96 ? -3.533 -2.886 11.644 1.00 94.25 96 PRO A O 1
ATOM 739 N N . ALA A 1 97 ? -1.327 -3.155 11.690 1.00 92.81 97 ALA A N 1
ATOM 740 C CA . ALA A 1 97 ? -1.201 -2.674 13.076 1.00 92.81 97 ALA A CA 1
ATOM 741 C C . ALA A 1 97 ? -1.745 -1.244 13.293 1.00 92.81 97 ALA A C 1
ATOM 743 O O . ALA A 1 97 ? -2.204 -0.911 14.388 1.00 92.81 97 ALA A O 1
ATOM 744 N N . CYS A 1 98 ? -1.712 -0.402 12.258 1.00 92.06 98 CYS A N 1
ATOM 745 C CA . CYS A 1 98 ? -2.260 0.952 12.260 1.00 92.06 98 CYS A CA 1
ATOM 746 C C . CYS A 1 98 ? -3.794 1.016 12.165 1.00 92.06 98 CYS A C 1
ATOM 748 O O . CYS A 1 98 ? -4.347 2.099 12.329 1.00 92.06 98 CYS A O 1
ATOM 750 N N . CYS A 1 99 ? -4.492 -0.100 11.923 1.00 92.62 99 CYS A N 1
ATOM 751 C CA . CYS A 1 99 ? -5.946 -0.127 11.713 1.00 92.62 99 CYS A CA 1
ATOM 752 C C . CYS A 1 99 ? -6.772 0.174 12.967 1.00 92.62 99 CYS A C 1
ATOM 754 O O . CYS A 1 99 ? -7.993 0.291 12.908 1.00 92.62 99 CYS A O 1
ATOM 756 N N . MET A 1 100 ? -6.120 0.290 14.120 1.00 88.50 100 MET A N 1
ATOM 757 C CA . MET A 1 100 ? -6.764 0.675 15.361 1.00 88.50 100 MET A CA 1
ATOM 758 C C . MET A 1 100 ? -5.798 1.433 16.262 1.00 88.50 100 MET A C 1
ATOM 760 O O . MET A 1 100 ? -4.578 1.382 16.084 1.00 88.50 100 MET A O 1
ATOM 764 N N . LYS A 1 101 ? -6.337 2.066 17.303 1.00 84.12 101 LYS A N 1
ATOM 765 C CA . LYS A 1 101 ? -5.560 2.670 18.383 1.00 84.12 101 LYS A CA 1
ATOM 766 C C . LYS A 1 101 ? -5.819 1.949 19.700 1.00 84.12 101 LYS A C 1
ATOM 768 O O . LYS A 1 101 ? -6.965 1.691 20.057 1.00 84.12 101 LYS A O 1
ATOM 773 N N . CYS A 1 102 ? -4.721 1.643 20.371 1.00 81.50 102 CYS A N 1
ATOM 774 C CA . CYS A 1 102 ? -4.603 1.188 21.743 1.00 81.50 102 CYS A CA 1
ATOM 775 C C . CYS A 1 102 ? -3.534 2.112 22.353 1.00 81.50 102 CYS A C 1
ATOM 777 O O . CYS A 1 102 ? -3.670 2.452 23.537 1.00 81.50 102 CYS A O 1
#

Nearest PDB structures (foldseek):
  3r9u-assembly1_A  TM=6.254E-01  e=4.656E+00  Campylobacter jejuni
  6k18-assembly1_A  TM=4.773E-01  e=5.646E+00  Homo sapiens

Mean predicted aligned error: 9.67 Å